Protein AF-A0A965GEB5-F1 (afdb_monomer_lite)

Radius of gyration: 14.33 Å; chains: 1; bounding box: 32×36×36 Å

Organism: NCBI:txid2576439

Sequence (127 aa):
PLAEGGELLGTAHGPHVRDLSGNFRKVPGRVEADGYLAKKNLRWNDAKVAPWGDLFLGSMTYDFETNAGALYQLQKGGAHIRRLFGDVTISNGIDWTVDCTAMFYVDTPLRRVDTFDVRSINYYERS

pLDDT: mean 89.65, std 10.95, range [36.03, 98.25]

Secondary structure (DSSP, 8-state):
--TTSSEEEEETTEEEEE-TT--EEE---HHHHHSS--SS-EEEEEEEE-TTSPEEEEEEETT--TT-EEEEEE-TTSS-EEEEEEEESSEEEEEE-TTSSEEEEEEGGG-S-EEEEHHHHHHTT--

Foldseek 3Di:
DAPVAFDFDFDFVATWTQHPVRDTDGFDDDCQAVVHDDPAAKTWDDWDQAPVGKIKIKMAGPVQDFFSIFIKIQDRVRHDIYTQDTRARHWDDWDADPVRQKIWTDRDVVVDIDIDGNVVSVVVVPD

InterPro domains:
  IPR005511 Senescence marker protein-30 (SMP-30) [PR01790] (35-56)
  IPR005511 Senescence marker protein-30 (SMP-30) [PR01790] (77-99)
  IPR005511 Senescence marker protein-30 (SMP-30) [PR01790] (100-120)
  IPR011042 Six-bladed beta-propeller, TolB-like [G3DSA:2.120.10.30] (1-123)
  IPR013658 SMP-30/Gluconolactonase/LRE-like region [PF08450] (37-119)

Structure (mmCIF, N/CA/C/O backbone):
data_AF-A0A965GEB5-F1
#
_entry.id   AF-A0A965GEB5-F1
#
loop_
_atom_site.group_PDB
_atom_site.id
_atom_site.type_symbol
_atom_site.label_atom_id
_atom_site.label_alt_id
_atom_site.label_comp_id
_atom_site.label_asym_id
_atom_site.label_entity_id
_atom_site.label_seq_id
_atom_site.pdbx_PDB_ins_code
_atom_site.Cartn_x
_atom_site.Cartn_y
_atom_site.Cartn_z
_atom_site.occupancy
_atom_site.B_iso_or_equiv
_atom_site.auth_seq_id
_atom_site.auth_comp_id
_atom_site.auth_asym_id
_atom_site.auth_atom_id
_atom_site.pdbx_PDB_model_num
ATOM 1 N N . PRO A 1 1 ? -13.930 6.493 3.931 1.00 68.81 1 PRO A N 1
ATOM 2 C CA . PRO A 1 1 ? -14.592 7.733 4.408 1.00 68.81 1 PRO A CA 1
ATOM 3 C C . PRO A 1 1 ? -13.804 8.294 5.591 1.00 68.81 1 PRO A C 1
ATOM 5 O O . PRO A 1 1 ? -13.280 7.510 6.380 1.00 68.81 1 PRO A O 1
ATOM 8 N N . LEU A 1 2 ? -13.670 9.614 5.678 1.00 76.88 2 LEU A N 1
ATOM 9 C CA . LEU A 1 2 ? -12.982 10.289 6.781 1.00 76.88 2 LEU A CA 1
ATOM 10 C C . LEU A 1 2 ? -13.957 10.581 7.929 1.00 76.88 2 LEU A C 1
ATOM 12 O O . LEU A 1 2 ? -15.149 10.773 7.695 1.00 76.88 2 LEU A O 1
ATOM 16 N N . ALA A 1 3 ? -13.447 10.633 9.165 1.00 75.44 3 ALA A N 1
ATOM 17 C CA . ALA A 1 3 ? -14.261 10.848 10.368 1.00 75.44 3 ALA A CA 1
ATOM 18 C C . ALA A 1 3 ? -15.009 12.197 10.370 1.00 75.44 3 ALA A C 1
ATOM 20 O O . ALA A 1 3 ? -16.101 12.290 10.916 1.00 75.44 3 ALA A O 1
ATOM 21 N N . GLU A 1 4 ? -14.442 13.218 9.725 1.00 78.44 4 GLU A N 1
ATOM 22 C CA . GLU A 1 4 ? -15.024 14.564 9.600 1.00 78.44 4 GLU A CA 1
ATOM 23 C C . GLU A 1 4 ? -15.842 14.743 8.305 1.00 78.44 4 GLU A C 1
ATOM 25 O O . GLU A 1 4 ? -16.255 15.849 7.964 1.00 78.44 4 GLU A O 1
ATOM 30 N N . GLY A 1 5 ? -16.086 13.653 7.570 1.00 77.50 5 GLY A N 1
ATOM 31 C CA . GLY A 1 5 ? -16.694 13.676 6.242 1.00 77.50 5 GLY A CA 1
ATOM 32 C C . GLY A 1 5 ? -15.664 13.728 5.109 1.00 77.50 5 GLY A C 1
ATOM 33 O O . GLY A 1 5 ? -14.513 14.120 5.290 1.00 77.50 5 GLY A O 1
ATOM 34 N N . GLY A 1 6 ? -16.077 13.282 3.920 1.00 83.19 6 GLY A N 1
ATOM 35 C CA . GLY A 1 6 ? -15.205 13.132 2.752 1.00 83.19 6 GLY A CA 1
ATOM 36 C C . GLY A 1 6 ? -14.548 11.750 2.637 1.00 83.19 6 GLY A C 1
ATOM 37 O O . GLY A 1 6 ? -14.886 10.794 3.345 1.00 83.19 6 GLY A O 1
ATOM 38 N N . GLU A 1 7 ? -13.604 11.627 1.709 1.00 83.69 7 GLU A N 1
ATOM 39 C CA . GLU A 1 7 ? -12.995 10.369 1.278 1.00 83.69 7 GLU A CA 1
ATOM 40 C C . GLU A 1 7 ? -11.470 10.494 1.226 1.00 83.69 7 GLU A C 1
ATOM 42 O O . GLU A 1 7 ? -10.931 11.529 0.846 1.00 83.69 7 GLU A O 1
ATOM 47 N N . LEU A 1 8 ? -10.764 9.421 1.576 1.00 80.12 8 LEU A N 1
ATOM 48 C CA . LEU A 1 8 ? -9.341 9.278 1.298 1.00 80.12 8 LEU A CA 1
ATOM 49 C C . LEU A 1 8 ? -9.208 8.291 0.139 1.00 80.12 8 LEU A C 1
ATOM 51 O O . LEU A 1 8 ? -9.687 7.162 0.229 1.00 80.12 8 LEU A O 1
ATOM 55 N N . LEU A 1 9 ? -8.618 8.745 -0.958 1.00 76.25 9 LEU A N 1
ATOM 56 C CA . LEU A 1 9 ? -8.606 8.063 -2.245 1.00 76.25 9 LEU A CA 1
ATOM 57 C C . LEU A 1 9 ? -7.171 7.753 -2.654 1.00 76.25 9 LEU A C 1
ATOM 59 O O . LEU A 1 9 ? -6.342 8.658 -2.735 1.00 76.25 9 LEU A O 1
ATOM 63 N N . GLY A 1 10 ? -6.886 6.491 -2.971 1.00 73.56 10 GLY A N 1
ATOM 64 C CA . GLY A 1 10 ? -5.686 6.118 -3.713 1.00 73.56 10 GLY A CA 1
ATOM 65 C C . GLY A 1 10 ? -5.932 6.292 -5.211 1.00 73.56 10 GLY A C 1
ATOM 66 O O . GLY A 1 10 ? -6.827 5.670 -5.770 1.00 73.56 10 GLY A O 1
ATOM 67 N N . THR A 1 11 ? -5.149 7.139 -5.875 1.00 81.44 11 THR A N 1
ATOM 68 C CA . THR A 1 11 ? -5.111 7.237 -7.347 1.00 81.44 11 THR A CA 1
ATOM 69 C C . THR A 1 11 ? -3.743 6.792 -7.840 1.00 81.44 11 THR A C 1
ATOM 71 O O . THR A 1 11 ? -2.798 6.810 -7.058 1.00 81.44 11 THR A O 1
ATOM 74 N N . ALA A 1 12 ? -3.569 6.514 -9.136 1.00 82.38 12 ALA A N 1
ATOM 75 C CA . ALA A 1 12 ? -2.250 6.188 -9.694 1.00 82.38 12 ALA A CA 1
ATOM 76 C C . ALA A 1 12 ? -1.159 7.236 -9.360 1.00 82.38 12 ALA A C 1
ATOM 78 O O . ALA A 1 12 ? 0.013 6.879 -9.215 1.00 82.38 12 ALA A O 1
ATOM 79 N N . HIS A 1 13 ? -1.542 8.504 -9.158 1.00 83.69 13 HIS A N 1
ATOM 80 C CA . HIS A 1 13 ? -0.631 9.635 -8.942 1.00 83.69 13 HIS A CA 1
ATOM 81 C C . HIS A 1 13 ? -0.504 10.098 -7.488 1.00 83.69 13 HIS A C 1
ATOM 83 O O . HIS A 1 13 ? 0.370 10.905 -7.176 1.00 83.69 13 HIS A O 1
ATOM 89 N N . GLY A 1 14 ? -1.337 9.607 -6.576 1.00 81.81 14 GLY A N 1
ATOM 90 C CA . GLY A 1 14 ? -1.271 10.055 -5.191 1.00 81.81 14 GLY A CA 1
ATOM 91 C C . GLY A 1 14 ? -2.424 9.565 -4.335 1.00 81.81 14 GLY A C 1
ATOM 92 O O . GLY A 1 14 ? -3.540 9.434 -4.856 1.00 81.81 14 GLY A O 1
ATOM 93 N N . PRO A 1 15 ? -2.196 9.386 -3.025 1.00 88.06 15 PRO A N 1
ATOM 94 C CA . PRO A 1 15 ? -3.270 9.528 -2.065 1.00 88.06 15 PRO A CA 1
ATOM 95 C C . PRO A 1 15 ? -3.794 10.975 -2.094 1.00 88.06 15 PRO A C 1
ATOM 97 O O . PRO A 1 15 ? -3.025 11.938 -2.161 1.00 88.06 15 PRO A O 1
ATOM 100 N N . HIS A 1 16 ? -5.112 11.128 -2.066 1.00 87.56 16 HIS A N 1
ATOM 101 C CA . HIS A 1 16 ? -5.797 12.416 -2.011 1.00 87.56 16 HIS A CA 1
ATOM 102 C C . HIS A 1 16 ? -6.923 12.359 -0.991 1.00 87.56 16 HIS A C 1
ATOM 104 O O . HIS A 1 16 ? -7.593 11.339 -0.856 1.00 87.56 16 HIS A O 1
ATOM 110 N N . VAL A 1 17 ? -7.170 13.476 -0.320 1.00 87.38 17 VAL A N 1
ATOM 111 C CA . VAL A 1 17 ? -8.415 13.704 0.409 1.00 87.38 17 VAL A CA 1
ATOM 112 C C . VAL A 1 17 ? -9.388 14.402 -0.528 1.00 87.38 17 VAL A C 1
ATOM 114 O O . VAL A 1 17 ? -9.040 15.421 -1.119 1.00 87.38 17 VAL A O 1
ATOM 117 N N . ARG A 1 18 ? -10.597 13.866 -0.653 1.00 87.62 18 ARG A N 1
ATOM 118 C CA . ARG A 1 18 ? -11.725 14.515 -1.313 1.00 87.62 18 ARG A CA 1
ATOM 119 C C . ARG A 1 18 ? -12.714 14.966 -0.246 1.00 87.62 18 ARG A C 1
ATOM 121 O O . ARG A 1 18 ? -13.217 14.132 0.503 1.00 87.62 18 ARG A O 1
ATOM 128 N N . ASP A 1 19 ? -12.953 16.266 -0.139 1.00 88.44 19 ASP A N 1
ATOM 129 C CA . ASP A 1 19 ? -13.905 16.807 0.837 1.00 88.44 19 ASP A CA 1
ATOM 130 C C . ASP A 1 19 ? -15.371 16.562 0.418 1.00 88.44 19 ASP A C 1
ATOM 132 O O . ASP A 1 19 ? -15.653 16.056 -0.671 1.00 88.44 19 ASP A O 1
ATOM 136 N N . LEU A 1 20 ? -16.323 16.910 1.292 1.00 88.62 20 LEU A N 1
ATOM 137 C CA . LEU A 1 20 ? -17.763 16.752 1.031 1.00 88.62 20 LEU A CA 1
ATOM 138 C C . LEU A 1 20 ? -18.270 17.592 -0.152 1.00 88.62 20 LEU A C 1
ATOM 140 O O . LEU A 1 20 ? -19.281 17.248 -0.760 1.00 88.62 20 LEU A O 1
ATOM 144 N N . SER A 1 21 ? -17.564 18.669 -0.489 1.00 92.12 21 SER A N 1
ATOM 145 C CA . SER A 1 21 ? -17.847 19.523 -1.646 1.00 92.12 21 SER A CA 1
ATOM 146 C C . SER A 1 21 ? -17.233 18.968 -2.938 1.00 92.12 21 SER A C 1
ATOM 148 O O . SER A 1 21 ? -17.464 19.507 -4.018 1.00 92.12 21 SER A O 1
ATOM 150 N N . GLY A 1 22 ? -16.462 17.880 -2.845 1.00 88.50 22 GLY A N 1
ATOM 151 C CA . GLY A 1 22 ? -15.794 17.222 -3.957 1.00 88.50 22 GLY A CA 1
ATOM 152 C C . GLY A 1 22 ? -14.418 17.791 -4.303 1.00 88.50 22 GLY A C 1
ATOM 153 O O . GLY A 1 22 ? -13.834 17.336 -5.288 1.00 88.50 22 GLY A O 1
ATOM 154 N N . ASN A 1 23 ? -13.877 18.735 -3.527 1.00 90.75 23 ASN A N 1
ATOM 155 C CA . ASN A 1 23 ? -12.548 19.286 -3.777 1.00 90.75 23 ASN A CA 1
ATOM 156 C C . ASN A 1 23 ? -11.466 18.292 -3.371 1.00 90.75 23 ASN A C 1
ATOM 158 O O . ASN A 1 23 ? -11.558 17.634 -2.334 1.00 90.75 23 ASN A O 1
ATOM 162 N N . PHE A 1 24 ? -10.400 18.240 -4.165 1.00 88.19 24 PHE A N 1
ATOM 163 C CA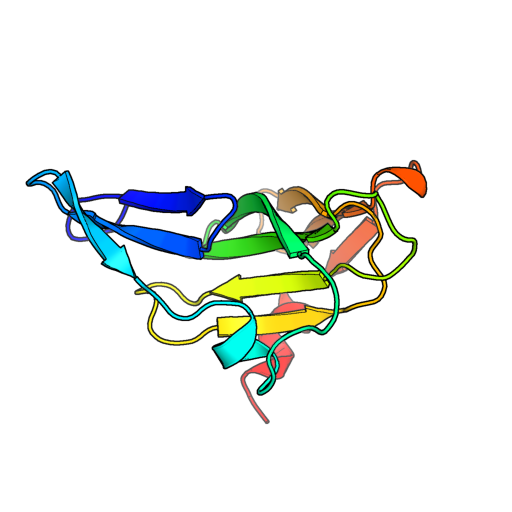 . PHE A 1 24 ? -9.255 17.382 -3.905 1.00 88.19 24 PHE A CA 1
ATOM 164 C C . PHE A 1 24 ? -8.137 18.156 -3.213 1.00 88.19 24 PHE A C 1
ATOM 166 O O . PHE A 1 24 ? -7.696 19.205 -3.679 1.00 88.19 24 PHE A O 1
ATOM 173 N N . ARG A 1 25 ? -7.613 17.574 -2.139 1.00 88.31 25 ARG A N 1
ATOM 174 C CA . ARG A 1 25 ? -6.393 17.996 -1.462 1.00 88.31 25 ARG A CA 1
ATOM 175 C C . ARG A 1 25 ? -5.381 16.863 -1.515 1.00 88.31 25 ARG A C 1
ATOM 177 O O . ARG A 1 25 ? -5.668 15.735 -1.116 1.00 88.31 25 ARG A O 1
ATOM 184 N N . LYS A 1 26 ? -4.172 17.171 -1.975 1.00 88.94 26 LYS A N 1
ATOM 185 C CA . LYS A 1 26 ? -3.058 16.223 -1.936 1.00 88.94 26 LYS A CA 1
ATOM 186 C C . LYS A 1 26 ? -2.627 15.984 -0.485 1.00 88.94 26 LYS A C 1
ATOM 188 O O . LYS A 1 26 ? -2.593 16.917 0.319 1.00 88.94 26 LYS A O 1
ATOM 193 N N . VAL A 1 27 ? -2.304 14.740 -0.161 1.00 91.81 27 VAL A N 1
ATOM 194 C CA . VAL A 1 27 ? -1.642 14.356 1.095 1.00 91.81 27 VAL A CA 1
ATOM 195 C C . VAL A 1 27 ? -0.245 13.809 0.777 1.00 91.81 27 VAL A C 1
ATOM 197 O O . VAL A 1 27 ? 0.031 13.529 -0.396 1.00 91.81 27 VAL A O 1
ATOM 200 N N . PRO A 1 28 ? 0.653 13.691 1.772 1.00 94.69 28 PRO A N 1
ATOM 201 C CA . PRO A 1 28 ? 1.976 13.110 1.575 1.00 94.69 28 PRO A CA 1
ATOM 202 C C . PRO A 1 28 ? 1.910 11.754 0.859 1.00 94.69 28 PRO A C 1
ATOM 204 O O . PRO A 1 28 ? 1.029 10.934 1.126 1.00 94.69 28 PRO A O 1
ATOM 207 N N . GLY A 1 29 ? 2.833 11.530 -0.071 1.00 94.00 29 GLY A N 1
ATOM 208 C CA . GLY A 1 29 ? 2.963 10.316 -0.867 1.00 94.00 29 GLY A CA 1
ATOM 209 C C . GLY A 1 29 ? 4.372 9.724 -0.786 1.00 94.00 29 GLY A C 1
ATOM 210 O O . GLY A 1 29 ? 5.080 9.884 0.204 1.00 94.00 29 GLY A O 1
ATOM 211 N N . ARG A 1 30 ? 4.788 9.006 -1.840 1.00 93.94 30 ARG A N 1
ATOM 212 C CA . ARG A 1 30 ? 6.080 8.294 -1.858 1.00 93.94 30 ARG A CA 1
ATOM 213 C C . ARG A 1 30 ? 7.271 9.221 -1.669 1.00 93.94 30 ARG A C 1
ATOM 215 O O . ARG A 1 30 ? 8.194 8.852 -0.971 1.00 93.94 30 ARG A O 1
ATOM 222 N N . VAL A 1 31 ? 7.248 10.415 -2.262 1.00 94.50 31 VAL A N 1
ATOM 223 C CA . VAL A 1 31 ? 8.379 11.353 -2.164 1.00 94.50 31 VAL A CA 1
ATOM 224 C C . VAL A 1 31 ? 8.594 11.782 -0.717 1.00 94.50 31 VAL A C 1
ATOM 226 O O . VAL A 1 31 ? 9.725 11.813 -0.249 1.00 94.50 31 VAL A O 1
ATOM 229 N N . GLU A 1 32 ? 7.510 12.060 0.001 1.00 95.75 32 GLU A N 1
ATOM 230 C CA . GLU A 1 32 ? 7.545 12.415 1.414 1.00 95.75 32 GLU A CA 1
ATOM 231 C C . GLU A 1 32 ? 7.944 11.222 2.300 1.00 95.75 32 GLU A C 1
ATOM 233 O O . GLU A 1 32 ? 8.646 11.420 3.285 1.00 95.75 32 GLU A O 1
ATOM 238 N N . ALA A 1 33 ? 7.549 9.995 1.939 1.00 95.50 33 ALA A N 1
ATOM 239 C CA . ALA A 1 33 ? 7.927 8.777 2.662 1.00 95.50 33 ALA A CA 1
ATOM 240 C C . ALA A 1 33 ? 9.391 8.353 2.433 1.00 95.50 33 ALA A C 1
ATOM 242 O O . ALA A 1 33 ? 10.062 7.915 3.362 1.00 95.50 33 ALA A O 1
ATOM 243 N N . ASP A 1 34 ? 9.860 8.423 1.186 1.00 94.94 34 ASP A N 1
ATOM 244 C CA . ASP A 1 34 ? 11.169 7.931 0.751 1.00 94.94 34 ASP A CA 1
ATOM 245 C C . ASP A 1 34 ? 12.262 9.008 0.867 1.00 94.94 34 ASP A C 1
ATOM 247 O O . ASP A 1 34 ? 13.446 8.687 0.933 1.00 94.94 34 ASP A O 1
ATOM 251 N N . GLY A 1 35 ? 11.885 10.291 0.866 1.00 95.94 35 GLY A N 1
ATOM 252 C CA . GLY A 1 35 ? 12.811 11.427 0.858 1.00 95.94 35 GLY A CA 1
ATOM 253 C C . GLY A 1 35 ? 13.435 11.721 -0.512 1.00 95.94 35 GLY A C 1
ATOM 254 O O . GLY A 1 35 ? 14.299 12.590 -0.622 1.00 95.94 35 GLY A O 1
ATOM 255 N N . TYR A 1 36 ? 13.019 11.019 -1.569 1.00 92.94 36 TYR A N 1
ATOM 256 C CA . TYR A 1 36 ? 13.512 11.221 -2.930 1.00 92.94 36 TYR A CA 1
ATOM 257 C C . TYR A 1 36 ? 12.435 10.945 -3.982 1.00 92.94 36 TYR A C 1
ATOM 259 O O . TYR A 1 36 ? 11.475 10.206 -3.767 1.00 92.94 36 TYR A O 1
ATOM 267 N N . LEU A 1 37 ? 12.620 11.527 -5.168 1.00 91.38 37 LEU A N 1
ATOM 268 C CA . LEU A 1 37 ? 11.829 11.171 -6.339 1.00 91.38 37 LEU A CA 1
ATOM 269 C C . LEU A 1 37 ? 12.367 9.869 -6.937 1.00 91.38 37 LEU A C 1
ATOM 271 O O . LEU A 1 37 ? 13.541 9.782 -7.303 1.00 91.38 37 LEU A O 1
ATOM 275 N N . ALA A 1 38 ? 11.510 8.855 -7.049 1.00 87.00 38 ALA A N 1
ATOM 276 C CA . ALA A 1 38 ? 11.884 7.598 -7.680 1.00 87.00 38 ALA A CA 1
ATOM 277 C C . ALA A 1 38 ? 12.331 7.825 -9.133 1.00 87.00 38 ALA A C 1
ATOM 279 O O . ALA A 1 38 ? 11.693 8.550 -9.893 1.00 87.00 38 ALA A O 1
ATOM 280 N N . LYS A 1 39 ? 13.416 7.155 -9.535 1.00 84.88 39 LYS A N 1
ATOM 281 C CA . LYS A 1 39 ? 13.908 7.186 -10.925 1.00 84.88 39 LYS A CA 1
ATOM 282 C C . LYS A 1 39 ? 13.004 6.410 -11.888 1.00 84.88 39 LYS A C 1
ATOM 284 O O . LYS A 1 39 ? 13.097 6.587 -13.098 1.00 84.88 39 LYS A O 1
ATOM 289 N N . LYS A 1 40 ? 12.174 5.517 -11.348 1.00 88.88 40 LYS A N 1
ATOM 290 C CA . LYS A 1 40 ? 11.251 4.656 -12.089 1.00 88.88 40 LYS A CA 1
ATOM 291 C C . LYS A 1 40 ? 9.858 5.268 -12.115 1.00 88.88 40 LYS A C 1
ATOM 293 O O . LYS A 1 40 ? 9.453 5.957 -11.179 1.00 88.88 40 LYS A O 1
ATOM 298 N N . ASN A 1 41 ? 9.107 4.972 -13.172 1.00 92.50 41 ASN A N 1
ATOM 299 C CA . ASN A 1 41 ? 7.731 5.432 -13.305 1.00 92.50 41 ASN A CA 1
ATOM 300 C C . ASN A 1 41 ? 6.795 4.573 -12.439 1.00 92.50 41 ASN A C 1
ATOM 302 O O . ASN A 1 41 ? 6.233 3.575 -12.895 1.00 92.50 41 ASN A O 1
ATOM 306 N N . LEU A 1 42 ? 6.683 4.950 -11.165 1.00 93.94 42 LEU A N 1
ATOM 307 C CA . LEU A 1 42 ? 5.831 4.288 -10.183 1.00 93.94 42 LEU A CA 1
ATOM 308 C C . LEU A 1 42 ? 4.401 4.827 -10.217 1.00 93.94 42 LEU A C 1
ATOM 310 O O . LEU A 1 42 ? 4.173 6.038 -10.265 1.00 93.94 42 LEU A O 1
ATOM 314 N N . ARG A 1 43 ? 3.443 3.924 -10.027 1.00 95.19 43 ARG A N 1
ATOM 315 C CA . ARG A 1 43 ? 2.053 4.226 -9.685 1.00 95.19 43 ARG A CA 1
ATOM 316 C C . ARG A 1 43 ? 1.678 3.604 -8.350 1.00 95.19 43 ARG A C 1
ATOM 318 O O . ARG A 1 43 ? 2.288 2.637 -7.898 1.00 95.19 43 ARG A O 1
ATOM 325 N N . TRP A 1 44 ? 0.647 4.157 -7.727 1.00 94.88 44 TRP A N 1
ATOM 326 C CA . TRP A 1 44 ? -0.070 3.419 -6.688 1.00 94.88 44 TRP A CA 1
ATOM 327 C C . TRP A 1 44 ? -0.883 2.283 -7.321 1.00 94.88 44 TRP A C 1
ATOM 329 O O . TRP A 1 44 ? -1.251 2.361 -8.501 1.00 94.88 44 TRP A O 1
ATOM 339 N N . ASN A 1 45 ? -1.119 1.222 -6.555 1.00 94.81 45 ASN A N 1
ATOM 340 C CA . ASN A 1 45 ? -1.846 0.04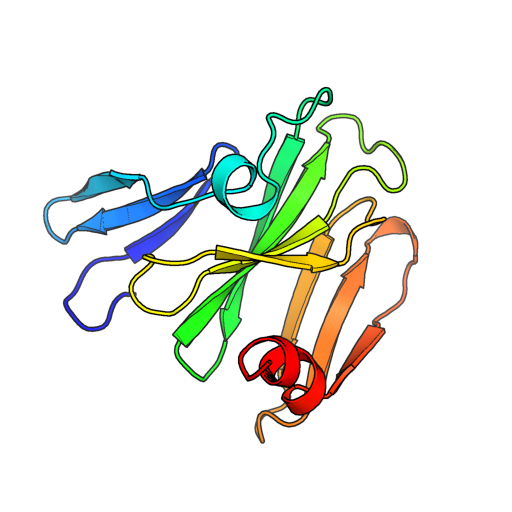3 -7.005 1.00 94.81 45 ASN A CA 1
ATOM 341 C C . ASN A 1 45 ? -3.023 -0.276 -6.084 1.00 94.81 45 ASN A C 1
ATOM 343 O O . ASN A 1 45 ? -4.094 0.283 -6.299 1.00 94.81 45 ASN A O 1
ATOM 347 N N . ASP A 1 46 ? -2.833 -1.126 -5.078 1.00 93.62 46 ASP A N 1
ATOM 348 C CA . ASP A 1 46 ? -3.885 -1.454 -4.120 1.00 93.62 46 ASP A CA 1
ATOM 349 C C . ASP A 1 46 ? -3.801 -0.576 -2.873 1.00 93.62 46 ASP A C 1
ATOM 351 O O . ASP A 1 46 ? -2.730 -0.073 -2.518 1.00 93.62 46 ASP A O 1
ATOM 355 N N . ALA A 1 47 ? -4.931 -0.380 -2.205 1.00 92.31 47 ALA A N 1
ATOM 356 C CA . ALA A 1 47 ? -4.976 0.365 -0.961 1.00 92.31 47 ALA A CA 1
ATOM 357 C C . ALA A 1 47 ? -6.121 -0.102 -0.068 1.00 92.31 47 ALA A C 1
ATOM 359 O O . ALA A 1 47 ? -7.229 -0.361 -0.540 1.00 92.31 47 ALA A O 1
ATOM 360 N N . LYS A 1 48 ? -5.883 -0.136 1.245 1.00 92.31 48 LYS A N 1
ATOM 361 C CA . LYS A 1 48 ? -6.921 -0.471 2.221 1.00 92.31 48 LYS A CA 1
ATOM 362 C C . LYS A 1 48 ? -6.750 0.302 3.516 1.00 92.31 48 LYS A C 1
ATOM 364 O O . LYS A 1 48 ? -5.637 0.514 3.988 1.00 92.31 48 LYS A O 1
ATOM 369 N N . VAL A 1 49 ? -7.874 0.728 4.082 1.00 90.81 49 VAL A N 1
ATOM 370 C CA . VAL A 1 49 ? -7.906 1.351 5.405 1.00 90.81 49 VAL A CA 1
ATOM 371 C C . VAL A 1 49 ? -7.907 0.245 6.457 1.00 90.81 49 VAL A C 1
ATOM 373 O O . VAL A 1 49 ? -8.771 -0.632 6.425 1.00 90.81 49 VAL A O 1
ATOM 376 N N . ALA A 1 50 ? -6.940 0.286 7.369 1.00 92.00 50 ALA A N 1
ATOM 377 C CA . ALA A 1 50 ? -6.854 -0.614 8.508 1.00 92.00 50 ALA A CA 1
ATOM 378 C C . ALA A 1 50 ? -8.022 -0.381 9.484 1.00 92.00 50 ALA A C 1
ATOM 380 O O . ALA A 1 50 ? -8.553 0.732 9.542 1.00 92.00 50 ALA A O 1
ATOM 381 N N . PRO A 1 51 ? -8.393 -1.367 10.322 1.00 92.38 51 PRO A N 1
ATOM 382 C CA . PRO A 1 51 ? -9.475 -1.210 11.302 1.00 92.38 51 PRO A CA 1
ATOM 383 C C . PRO A 1 51 ? -9.308 -0.025 12.272 1.00 92.38 51 PRO A C 1
ATOM 385 O O . PRO A 1 51 ? -10.295 0.500 12.779 1.00 92.38 51 PRO A O 1
ATOM 388 N N . TRP A 1 52 ? -8.074 0.433 12.507 1.00 89.44 52 TRP A N 1
ATOM 389 C CA . TRP A 1 52 ? -7.762 1.605 13.338 1.00 89.44 52 TRP A CA 1
ATOM 390 C C . TRP A 1 52 ? -7.658 2.934 12.561 1.00 89.44 52 TRP A C 1
ATOM 392 O O . TRP A 1 52 ? -7.441 3.984 13.167 1.00 89.44 52 TRP A O 1
ATOM 402 N N . GLY A 1 53 ? -7.865 2.920 11.241 1.00 87.81 53 GLY A N 1
ATOM 403 C CA . GLY A 1 53 ? -8.065 4.119 10.419 1.00 87.81 53 GLY A CA 1
ATOM 404 C C . GLY A 1 53 ? -6.866 4.598 9.598 1.00 87.81 53 GLY A C 1
ATOM 405 O O . GLY A 1 53 ? -7.015 5.562 8.846 1.00 87.81 53 GLY A O 1
ATOM 406 N N . ASP A 1 54 ? -5.709 3.945 9.697 1.00 91.00 54 ASP A N 1
ATOM 407 C CA . ASP A 1 54 ? -4.575 4.228 8.810 1.00 91.00 54 ASP A CA 1
ATOM 408 C C . ASP A 1 54 ? -4.826 3.681 7.407 1.00 91.00 54 ASP A C 1
ATOM 410 O O . ASP A 1 54 ? -5.464 2.643 7.240 1.00 91.00 54 ASP A O 1
ATOM 414 N N . LEU A 1 55 ? -4.287 4.343 6.389 1.00 90.81 55 LEU A N 1
ATOM 415 C CA . LEU A 1 55 ? -4.374 3.889 5.007 1.00 90.81 55 LEU A CA 1
ATOM 416 C C . LEU A 1 55 ? -3.073 3.206 4.584 1.00 90.81 55 LEU A C 1
ATOM 418 O O . LEU A 1 55 ? -2.015 3.829 4.551 1.00 90.81 55 LEU A O 1
ATOM 422 N N . PHE A 1 56 ? -3.171 1.940 4.195 1.00 94.25 56 PHE A N 1
ATOM 423 C CA . PHE A 1 56 ? -2.077 1.177 3.607 1.00 94.25 56 PHE A CA 1
ATOM 424 C C . PHE A 1 56 ? -2.158 1.271 2.086 1.00 94.25 56 PHE A C 1
ATOM 426 O O . PHE A 1 56 ? -3.242 1.151 1.517 1.00 94.25 56 PHE A O 1
ATOM 433 N N . LEU A 1 57 ? -1.021 1.536 1.440 1.00 94.38 57 LEU A N 1
ATOM 434 C CA . LEU A 1 57 ? -0.927 1.910 0.026 1.00 94.38 57 LEU A CA 1
ATOM 435 C C . LEU A 1 57 ? 0.216 1.158 -0.641 1.00 94.38 57 LEU A C 1
ATOM 437 O O . LEU A 1 57 ? 1.388 1.391 -0.338 1.00 94.38 57 LEU A O 1
ATOM 441 N N . GLY A 1 58 ? -0.126 0.287 -1.576 1.00 96.31 58 GLY A N 1
ATOM 442 C CA . GLY A 1 58 ? 0.819 -0.430 -2.407 1.00 96.31 58 GLY A CA 1
ATOM 443 C C . GLY A 1 58 ? 1.250 0.377 -3.624 1.00 96.31 58 GLY A C 1
ATOM 444 O O . GLY A 1 58 ? 0.469 1.128 -4.214 1.00 96.31 58 GLY A O 1
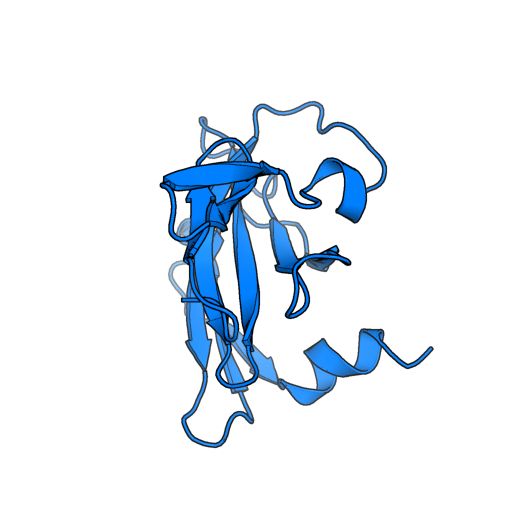ATOM 445 N N . SER A 1 59 ? 2.499 0.208 -4.039 1.00 96.50 59 SER A N 1
ATOM 446 C CA . SER A 1 59 ? 3.025 0.770 -5.283 1.00 96.50 59 SER A CA 1
ATOM 447 C C . SER A 1 59 ? 3.654 -0.292 -6.174 1.00 96.50 59 SER A C 1
ATOM 449 O O . SER A 1 59 ? 3.982 -1.393 -5.731 1.00 96.50 59 SER A O 1
ATOM 451 N N . MET A 1 60 ? 3.806 0.061 -7.444 1.00 97.12 60 MET A N 1
ATOM 452 C CA . MET A 1 60 ? 4.464 -0.740 -8.470 1.00 97.12 60 MET A CA 1
ATOM 453 C C . MET A 1 60 ? 4.866 0.152 -9.641 1.00 97.12 60 MET A C 1
ATOM 455 O O . MET A 1 60 ? 4.344 1.263 -9.782 1.00 97.12 60 MET A O 1
ATOM 459 N N . THR A 1 61 ? 5.741 -0.323 -10.518 1.00 96.69 61 THR A N 1
ATOM 460 C CA . THR A 1 61 ? 5.987 0.361 -11.791 1.00 96.69 61 THR A CA 1
ATOM 461 C C . THR A 1 61 ? 4.920 -0.005 -12.826 1.00 96.69 61 THR A C 1
ATOM 463 O O . THR A 1 61 ? 4.222 -1.014 -12.704 1.00 96.69 61 THR A O 1
ATOM 466 N N . TYR A 1 62 ? 4.762 0.828 -13.857 1.00 94.81 62 TYR A N 1
ATOM 467 C CA . TYR A 1 62 ? 3.855 0.528 -14.977 1.00 94.81 62 TYR A CA 1
ATOM 468 C C . TYR A 1 62 ? 4.306 -0.670 -15.825 1.00 94.81 62 TYR A C 1
ATOM 470 O O . TYR A 1 62 ? 3.468 -1.318 -16.443 1.00 94.81 62 TYR A O 1
ATOM 478 N N . ASP A 1 63 ? 5.605 -0.952 -15.853 1.00 95.69 63 ASP A N 1
ATOM 479 C CA . ASP A 1 63 ? 6.239 -2.036 -16.608 1.00 95.69 63 ASP A CA 1
ATOM 480 C C . ASP A 1 63 ? 6.464 -3.314 -15.781 1.00 95.69 63 ASP A C 1
ATOM 482 O O . ASP A 1 63 ? 7.082 -4.252 -16.277 1.00 95.69 63 ASP A O 1
ATOM 486 N N . PHE A 1 64 ? 5.926 -3.382 -14.556 1.00 95.81 64 PHE A N 1
ATOM 487 C CA . PHE A 1 64 ? 6.025 -4.547 -13.663 1.00 95.81 64 PHE A CA 1
ATOM 488 C C . PHE A 1 64 ? 7.472 -4.951 -13.326 1.00 95.81 64 PHE A C 1
ATOM 490 O O . PHE A 1 64 ? 7.781 -6.135 -13.195 1.00 95.81 64 PHE A O 1
ATOM 497 N N . GLU A 1 65 ? 8.362 -3.969 -13.189 1.00 97.19 65 GLU A N 1
ATOM 498 C CA . GLU A 1 65 ? 9.761 -4.190 -12.841 1.00 97.19 65 GLU A CA 1
ATOM 499 C C . GLU A 1 65 ? 9.874 -4.875 -11.476 1.00 97.19 65 GLU A C 1
ATOM 501 O O . GLU A 1 65 ? 9.340 -4.408 -10.463 1.00 97.19 65 GLU A O 1
ATOM 506 N N . THR A 1 66 ? 10.592 -5.996 -11.465 1.00 97.25 66 THR A N 1
ATOM 507 C CA . THR A 1 66 ? 10.829 -6.800 -10.269 1.00 97.25 66 THR A CA 1
ATOM 508 C C . THR A 1 66 ? 11.422 -5.948 -9.153 1.00 97.25 66 THR A C 1
ATOM 510 O O . THR A 1 66 ? 12.417 -5.253 -9.356 1.00 97.25 66 THR A O 1
ATOM 513 N N . ASN A 1 67 ? 10.829 -6.04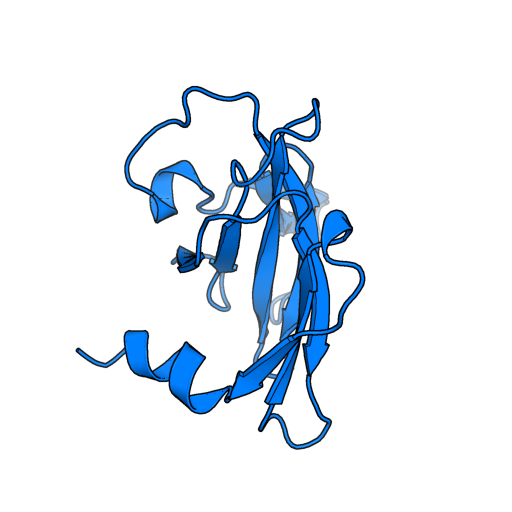1 -7.962 1.00 96.62 67 ASN A N 1
ATOM 514 C CA . ASN A 1 67 ? 11.300 -5.403 -6.727 1.00 96.62 67 ASN A CA 1
ATOM 515 C C . ASN A 1 67 ? 11.360 -3.860 -6.755 1.00 96.62 67 ASN A C 1
ATOM 517 O O . ASN A 1 67 ? 12.001 -3.251 -5.902 1.00 96.62 67 ASN A O 1
ATOM 521 N N . ALA A 1 68 ? 10.699 -3.199 -7.707 1.00 96.88 68 ALA A N 1
ATOM 522 C CA . ALA A 1 68 ? 10.736 -1.739 -7.820 1.00 96.88 68 ALA A CA 1
ATOM 523 C C . ALA A 1 68 ? 9.662 -1.014 -6.982 1.00 96.88 68 ALA A C 1
ATOM 525 O O . ALA A 1 68 ? 9.735 0.201 -6.789 1.00 96.88 68 ALA A O 1
ATOM 526 N N . GLY A 1 69 ? 8.651 -1.738 -6.510 1.00 96.88 69 GLY A N 1
ATOM 527 C CA . GLY A 1 69 ? 7.563 -1.252 -5.672 1.00 96.88 69 GLY A CA 1
ATOM 528 C C . GLY A 1 69 ? 7.831 -1.370 -4.170 1.00 96.88 69 GLY A C 1
ATOM 529 O O . GLY A 1 69 ? 8.866 -1.849 -3.699 1.00 96.88 69 GLY A O 1
ATOM 530 N N . ALA A 1 70 ? 6.849 -0.910 -3.404 1.00 97.12 70 ALA A N 1
ATOM 531 C CA . ALA A 1 70 ? 6.878 -0.854 -1.947 1.00 97.12 70 ALA A CA 1
ATOM 532 C C . ALA A 1 70 ? 5.461 -0.751 -1.365 1.00 97.12 70 ALA A C 1
ATOM 534 O O . ALA A 1 70 ? 4.533 -0.319 -2.064 1.00 97.12 70 ALA A O 1
ATOM 535 N N . LEU A 1 71 ? 5.329 -1.088 -0.079 1.00 97.06 71 LEU A N 1
ATOM 536 C CA . LEU A 1 71 ? 4.130 -0.856 0.728 1.00 97.06 71 LEU A CA 1
ATOM 537 C C . LEU A 1 71 ? 4.362 0.317 1.691 1.00 97.06 71 LEU A C 1
ATOM 539 O O . LEU A 1 71 ? 5.399 0.405 2.354 1.00 97.06 71 LEU A O 1
ATOM 543 N N . TYR A 1 72 ? 3.372 1.199 1.785 1.00 95.81 72 TYR A N 1
ATOM 544 C CA . TYR A 1 72 ? 3.402 2.402 2.613 1.00 95.81 72 TYR A CA 1
ATOM 545 C C . TYR A 1 72 ? 2.211 2.438 3.573 1.00 95.81 72 TYR A C 1
ATOM 547 O O . TYR A 1 72 ? 1.171 1.839 3.302 1.00 95.81 72 TYR A O 1
ATOM 555 N N . GLN A 1 73 ? 2.355 3.195 4.659 1.00 94.50 73 GLN A N 1
ATOM 556 C CA . GLN A 1 73 ? 1.298 3.497 5.623 1.00 94.50 73 GLN A CA 1
ATOM 557 C C . GLN A 1 73 ? 1.179 5.011 5.776 1.00 94.50 73 GLN A C 1
ATOM 559 O O . GLN A 1 73 ? 2.133 5.676 6.177 1.00 94.50 73 GLN A O 1
ATOM 564 N N . LEU A 1 74 ? 0.003 5.543 5.461 1.00 92.56 74 LEU A N 1
ATOM 565 C CA . LEU A 1 74 ? -0.398 6.918 5.719 1.00 92.56 74 LEU A CA 1
ATOM 566 C C . LEU A 1 74 ? -1.250 6.928 6.991 1.00 92.56 74 LEU A C 1
ATOM 568 O O . LEU A 1 74 ? -2.320 6.316 7.027 1.00 92.56 74 LEU A O 1
ATOM 572 N N . GLN A 1 75 ? -0.780 7.625 8.023 1.00 90.69 75 GLN A N 1
ATOM 573 C CA . GLN A 1 75 ? -1.493 7.731 9.292 1.00 90.69 75 GLN A CA 1
ATOM 574 C C . GLN A 1 75 ? -2.873 8.361 9.096 1.00 90.69 75 GLN A C 1
ATOM 576 O O . GLN A 1 75 ? -3.059 9.259 8.262 1.00 90.69 75 GLN A O 1
ATOM 581 N N . LYS A 1 76 ? -3.836 7.927 9.911 1.00 84.50 76 LYS A N 1
ATOM 582 C CA . LYS A 1 76 ? -5.137 8.581 10.082 1.00 84.50 76 LYS A CA 1
ATOM 583 C C . LYS A 1 76 ? -4.972 10.110 10.127 1.00 84.50 76 LYS A C 1
ATOM 585 O O . LYS A 1 76 ? -4.153 10.646 10.865 1.00 84.50 76 LYS A O 1
ATOM 590 N N . GLY A 1 77 ? -5.775 10.821 9.335 1.00 79.69 77 GLY A N 1
ATOM 591 C CA . GLY A 1 77 ? -5.697 12.284 9.182 1.00 79.69 77 GLY A CA 1
ATOM 592 C C . GLY A 1 77 ? -4.770 12.753 8.051 1.00 79.69 77 GLY A C 1
ATOM 593 O O . GLY A 1 77 ? -4.902 13.878 7.571 1.00 79.69 77 GLY A O 1
ATOM 594 N N . GLY A 1 78 ? -3.896 11.878 7.547 1.00 85.62 78 GLY A N 1
ATOM 595 C CA . GLY A 1 78 ? -3.138 12.095 6.318 1.00 85.62 78 GLY A CA 1
ATOM 596 C C . GLY A 1 78 ? -1.974 13.077 6.444 1.00 85.62 78 GLY A C 1
ATOM 597 O O . GLY A 1 78 ? -1.587 13.666 5.440 1.00 85.62 78 GLY A O 1
ATOM 598 N N . ALA A 1 79 ? -1.446 13.294 7.652 1.00 87.38 79 ALA A N 1
ATOM 599 C CA . ALA A 1 79 ? -0.332 14.217 7.891 1.00 87.38 79 ALA A CA 1
ATOM 600 C C . ALA A 1 79 ? 1.049 13.553 7.761 1.00 87.38 79 ALA A C 1
ATOM 602 O O . ALA A 1 79 ? 2.018 14.225 7.417 1.00 87.38 79 ALA A O 1
ATOM 603 N N . HIS A 1 80 ? 1.142 12.248 8.021 1.00 91.69 80 HIS A N 1
ATOM 604 C CA . HIS A 1 80 ? 2.404 11.518 8.033 1.00 91.69 80 HIS A CA 1
ATOM 605 C C . HIS A 1 80 ? 2.285 10.208 7.260 1.00 91.69 8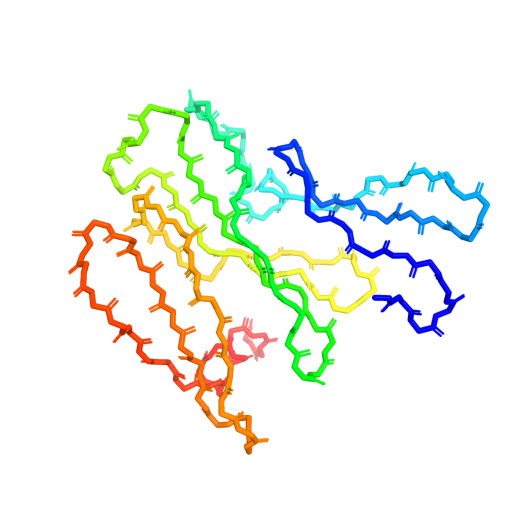0 HIS A C 1
ATOM 607 O O . HIS A 1 80 ? 1.325 9.459 7.442 1.00 91.69 80 HIS A O 1
ATOM 613 N N . ILE A 1 81 ? 3.266 9.941 6.401 1.00 94.50 81 ILE A N 1
ATOM 614 C CA . ILE A 1 81 ? 3.384 8.710 5.626 1.00 94.50 81 ILE A CA 1
ATOM 615 C C . ILE A 1 81 ? 4.772 8.121 5.837 1.00 94.50 81 ILE A C 1
ATOM 617 O O . ILE A 1 81 ? 5.759 8.852 5.891 1.00 94.50 81 ILE A O 1
ATOM 621 N N . ARG A 1 82 ? 4.846 6.795 5.901 1.00 94.81 82 ARG A N 1
ATOM 622 C CA . ARG A 1 82 ? 6.107 6.058 5.939 1.00 94.81 82 ARG A CA 1
ATOM 623 C C . ARG A 1 82 ? 6.090 4.883 4.981 1.00 94.81 82 ARG A C 1
ATOM 625 O O . ARG A 1 82 ? 5.034 4.326 4.671 1.00 94.81 82 ARG A O 1
ATOM 632 N N . ARG A 1 83 ? 7.280 4.475 4.556 1.00 95.75 83 ARG A N 1
ATOM 633 C CA . ARG A 1 83 ? 7.495 3.189 3.896 1.00 95.75 83 ARG A CA 1
ATOM 634 C C . ARG A 1 83 ? 7.593 2.096 4.953 1.00 95.75 83 ARG A C 1
ATOM 636 O O . ARG A 1 83 ? 8.346 2.244 5.908 1.00 95.75 83 ARG A O 1
ATOM 643 N N . LEU A 1 84 ? 6.844 1.012 4.771 1.00 95.25 84 LEU A N 1
ATOM 644 C CA . LEU A 1 84 ? 6.937 -0.166 5.635 1.00 95.25 84 LEU A CA 1
ATOM 645 C C . LEU A 1 84 ? 8.035 -1.108 5.151 1.00 95.25 84 LEU A C 1
ATOM 647 O O . LEU A 1 84 ? 8.905 -1.495 5.921 1.00 95.25 84 LEU A O 1
ATOM 651 N N . PHE A 1 85 ? 8.016 -1.446 3.862 1.00 95.00 85 PHE A N 1
ATOM 652 C CA . PHE A 1 85 ? 9.059 -2.247 3.227 1.00 95.00 85 PHE A CA 1
ATOM 653 C C . PHE A 1 85 ? 9.111 -2.010 1.716 1.00 95.00 85 PHE A C 1
ATOM 655 O O . PHE A 1 85 ? 8.184 -1.468 1.108 1.00 95.00 85 PHE A O 1
ATOM 662 N N . GLY A 1 86 ? 10.254 -2.365 1.130 1.00 95.31 86 GLY A N 1
ATOM 663 C CA . GLY A 1 86 ? 10.535 -2.317 -0.300 1.00 95.31 86 GLY A CA 1
ATOM 664 C C . GLY A 1 86 ? 10.536 -3.685 -0.962 1.00 95.31 86 GLY A C 1
ATOM 665 O O . GLY A 1 86 ? 9.979 -4.633 -0.420 1.00 95.31 86 GLY A O 1
ATOM 666 N N . ASP A 1 87 ? 11.194 -3.751 -2.118 1.00 96.25 87 ASP A N 1
ATOM 667 C CA . ASP A 1 87 ? 11.446 -4.982 -2.865 1.00 96.25 87 ASP A CA 1
ATOM 668 C C . ASP A 1 87 ? 10.173 -5.768 -3.200 1.00 96.25 87 ASP A C 1
ATOM 670 O O . ASP A 1 87 ? 10.118 -6.990 -3.113 1.00 96.25 87 ASP A O 1
ATOM 674 N N . VAL A 1 88 ? 9.137 -5.031 -3.601 1.00 97.12 88 VAL A N 1
ATOM 675 C CA . VAL A 1 88 ? 7.855 -5.576 -4.056 1.00 97.12 88 VAL A CA 1
ATOM 676 C C . VAL A 1 88 ? 7.754 -5.419 -5.565 1.00 97.12 88 VAL A C 1
ATOM 678 O O . VAL A 1 88 ? 8.130 -4.381 -6.099 1.00 97.12 88 VAL A O 1
ATOM 681 N N . THR A 1 89 ? 7.185 -6.390 -6.273 1.00 97.62 89 THR A N 1
ATOM 682 C CA . THR A 1 89 ? 6.936 -6.242 -7.717 1.00 97.62 89 THR A CA 1
ATOM 683 C C . THR A 1 89 ? 5.550 -5.657 -8.002 1.00 97.62 89 THR A C 1
ATOM 685 O O . THR A 1 89 ? 5.426 -4.632 -8.673 1.00 97.62 89 THR A O 1
ATOM 688 N N . ILE A 1 90 ? 4.488 -6.264 -7.462 1.00 97.56 90 ILE A N 1
ATOM 689 C CA . ILE A 1 90 ? 3.095 -5.816 -7.614 1.00 97.56 90 ILE A CA 1
ATOM 690 C C . ILE A 1 90 ? 2.400 -5.892 -6.255 1.00 97.56 90 ILE A C 1
ATOM 692 O O . ILE A 1 90 ? 1.833 -6.926 -5.888 1.00 97.56 90 ILE A O 1
ATOM 696 N N . SER A 1 91 ? 2.417 -4.767 -5.538 1.00 95.94 91 SER A N 1
ATOM 697 C CA . SER A 1 91 ? 1.795 -4.637 -4.220 1.00 95.94 91 SER A CA 1
ATOM 698 C C . SER A 1 91 ? 0.271 -4.720 -4.303 1.00 95.94 91 SER A C 1
ATOM 700 O O . SER A 1 91 ? -0.354 -3.857 -4.926 1.00 95.94 91 SER A O 1
ATOM 702 N N . ASN A 1 92 ? -0.318 -5.748 -3.696 1.00 93.19 92 ASN A N 1
ATOM 703 C CA . ASN A 1 92 ? -1.746 -6.060 -3.731 1.00 93.19 92 ASN A CA 1
ATOM 704 C C . ASN A 1 92 ? -2.213 -6.688 -2.407 1.00 93.19 92 ASN A C 1
ATOM 706 O O . ASN A 1 92 ? -1.409 -7.082 -1.564 1.00 93.19 92 ASN A O 1
ATOM 710 N N . GLY A 1 93 ? -3.530 -6.846 -2.271 1.00 89.19 93 GLY A N 1
ATOM 711 C CA . GLY A 1 93 ? -4.165 -7.785 -1.355 1.00 89.19 93 GLY A CA 1
ATOM 712 C C . GLY A 1 93 ? -3.788 -7.529 0.093 1.00 89.19 93 GLY A C 1
ATOM 713 O O . GLY A 1 93 ? -3.075 -8.332 0.682 1.00 89.19 93 GLY A O 1
ATOM 714 N N . ILE A 1 94 ? -4.263 -6.416 0.646 1.00 95.94 94 ILE A N 1
ATOM 715 C CA . ILE A 1 94 ? -4.047 -6.050 2.049 1.00 95.94 94 ILE A CA 1
ATOM 716 C C . ILE A 1 94 ? -5.307 -6.410 2.838 1.00 95.94 94 ILE A C 1
ATOM 718 O O . ILE A 1 94 ? -6.410 -6.023 2.449 1.00 95.94 94 ILE A O 1
ATOM 722 N N . ASP A 1 95 ? -5.173 -7.128 3.949 1.00 97.06 95 ASP A N 1
ATOM 723 C CA . ASP A 1 95 ? -6.278 -7.307 4.895 1.00 97.06 95 ASP A CA 1
ATOM 724 C C . ASP A 1 95 ? -5.782 -7.582 6.311 1.00 97.06 95 ASP A C 1
ATOM 726 O O . ASP A 1 95 ? -4.593 -7.791 6.523 1.00 97.06 95 ASP A O 1
ATOM 730 N N . TRP A 1 96 ? -6.689 -7.609 7.280 1.00 97.62 96 TRP A N 1
ATOM 731 C CA . TRP A 1 96 ? -6.363 -7.895 8.673 1.00 97.62 96 TRP A CA 1
ATOM 732 C C . TRP A 1 96 ? -7.259 -8.985 9.244 1.00 97.62 96 TRP A C 1
ATOM 734 O O . TRP A 1 96 ? -8.401 -9.170 8.819 1.00 97.62 96 TRP A O 1
ATOM 744 N N . THR A 1 97 ? -6.750 -9.698 10.247 1.00 97.44 97 THR A N 1
ATOM 745 C CA . THR A 1 97 ? -7.598 -10.534 11.097 1.00 97.44 97 THR A CA 1
ATOM 746 C C . THR A 1 97 ? -8.592 -9.667 11.869 1.00 97.44 97 THR A C 1
ATOM 748 O O . THR A 1 97 ? -8.328 -8.503 12.172 1.00 97.44 97 THR A O 1
ATOM 751 N N . VAL A 1 98 ? -9.744 -10.244 12.224 1.00 95.50 98 VAL A N 1
ATOM 752 C CA . VAL A 1 98 ? -10.816 -9.533 12.949 1.00 95.50 98 VAL A CA 1
ATOM 753 C C . VAL A 1 98 ? -10.328 -8.971 14.289 1.00 95.50 98 VAL A C 1
ATOM 755 O O . VAL A 1 98 ? -10.715 -7.875 14.682 1.00 95.50 98 VAL A O 1
ATOM 758 N N . ASP A 1 99 ? -9.443 -9.696 14.973 1.00 95.69 99 ASP A N 1
ATOM 759 C CA . ASP A 1 99 ? -8.832 -9.281 16.239 1.00 95.69 99 ASP A CA 1
ATOM 760 C C . ASP A 1 99 ? -7.651 -8.303 16.074 1.00 95.69 99 ASP A C 1
ATOM 762 O O . ASP A 1 99 ? -7.028 -7.919 17.063 1.00 95.69 99 ASP A O 1
ATOM 766 N N . CYS A 1 100 ? -7.347 -7.887 14.838 1.00 95.12 100 CYS A N 1
ATOM 767 C CA . CYS A 1 100 ? -6.282 -6.946 14.488 1.00 95.12 100 CYS A CA 1
ATOM 768 C C . CYS A 1 100 ? -4.876 -7.380 14.939 1.00 95.12 100 CYS A C 1
ATOM 770 O O . CYS A 1 100 ? -4.015 -6.530 15.171 1.00 95.12 100 CYS A O 1
ATOM 772 N N . THR A 1 101 ? -4.625 -8.684 15.076 1.00 95.75 101 THR A N 1
ATOM 773 C CA . THR A 1 101 ? -3.304 -9.208 15.461 1.00 95.75 101 THR A CA 1
ATOM 774 C C . THR A 1 101 ? -2.399 -9.489 14.266 1.00 95.75 101 THR A C 1
ATOM 776 O O . THR A 1 101 ? -1.181 -9.355 14.390 1.00 95.75 101 THR A O 1
ATOM 779 N N . ALA A 1 102 ? -2.969 -9.806 13.102 1.00 96.62 102 ALA A N 1
ATOM 780 C CA . ALA A 1 102 ? -2.212 -10.088 11.892 1.00 96.62 102 ALA A CA 1
ATOM 781 C C . ALA A 1 102 ? -2.716 -9.294 10.681 1.00 96.62 102 ALA A C 1
ATOM 783 O O . ALA A 1 102 ? -3.909 -9.017 10.544 1.00 96.62 102 ALA A O 1
ATOM 784 N N . MET A 1 103 ? -1.784 -8.946 9.795 1.00 96.81 103 MET A N 1
ATOM 785 C CA . MET A 1 103 ? -2.035 -8.373 8.476 1.00 96.81 103 MET A CA 1
ATOM 786 C C . MET A 1 103 ? -1.654 -9.389 7.398 1.00 96.81 103 MET A C 1
ATOM 788 O O . MET A 1 103 ? -0.554 -9.937 7.435 1.00 96.81 103 MET A O 1
ATOM 792 N N . PHE A 1 104 ? -2.530 -9.595 6.423 1.00 97.75 104 PHE A N 1
ATOM 793 C CA . PHE A 1 104 ? -2.272 -10.343 5.199 1.00 97.75 104 PHE A CA 1
ATOM 794 C C . PHE A 1 104 ? -1.828 -9.406 4.082 1.00 97.75 104 PHE A C 1
ATOM 796 O O . PHE A 1 104 ? -2.311 -8.276 3.978 1.00 97.75 104 PHE A O 1
ATOM 803 N N . TYR A 1 105 ? -0.919 -9.889 3.244 1.00 97.75 105 TYR A N 1
ATOM 804 C CA . TYR A 1 105 ? -0.360 -9.129 2.137 1.00 97.75 105 TYR A CA 1
ATOM 805 C C . TYR A 1 105 ? -0.003 -10.028 0.952 1.00 97.75 105 TYR A C 1
ATOM 807 O O . TYR A 1 105 ? 0.425 -11.170 1.141 1.00 97.75 105 TYR A O 1
ATOM 815 N N . VAL A 1 106 ? -0.120 -9.501 -0.270 1.00 98.25 106 VAL A N 1
ATOM 816 C CA . VAL A 1 106 ? 0.246 -10.209 -1.499 1.00 98.25 106 VAL A CA 1
ATOM 817 C C . VAL A 1 106 ? 1.187 -9.365 -2.358 1.00 98.25 106 VAL A C 1
ATOM 819 O O . VAL A 1 106 ? 0.836 -8.288 -2.837 1.00 98.25 106 VAL A O 1
ATOM 822 N N . ASP A 1 107 ? 2.365 -9.913 -2.660 1.00 97.88 107 ASP A N 1
ATOM 823 C CA . ASP A 1 107 ? 3.111 -9.532 -3.862 1.00 97.88 107 ASP A CA 1
ATOM 824 C C . ASP A 1 107 ? 2.750 -10.507 -4.990 1.00 97.88 107 ASP A C 1
ATOM 826 O O . ASP A 1 107 ? 3.061 -11.700 -4.933 1.00 97.88 107 ASP A O 1
ATOM 830 N N . THR A 1 108 ? 2.033 -10.013 -6.000 1.00 96.19 108 THR A N 1
ATOM 831 C CA . THR A 1 108 ? 1.308 -10.865 -6.965 1.00 96.19 108 THR A CA 1
ATOM 832 C C . THR A 1 108 ? 2.195 -11.918 -7.649 1.00 96.19 108 THR A C 1
ATOM 834 O O . THR A 1 108 ? 1.787 -13.084 -7.693 1.00 96.19 108 THR A O 1
ATOM 837 N N . PRO A 1 109 ? 3.408 -11.595 -8.147 1.00 97.44 109 PRO A N 1
ATOM 838 C CA . PRO A 1 109 ? 4.254 -12.577 -8.824 1.00 97.44 109 PRO A CA 1
ATOM 839 C C . PRO A 1 109 ? 4.777 -13.684 -7.901 1.00 97.44 109 PRO A C 1
ATOM 841 O O . PRO A 1 109 ? 5.102 -14.768 -8.390 1.00 97.44 109 PRO A O 1
ATOM 844 N N . LEU A 1 110 ? 4.814 -13.460 -6.580 1.00 96.56 110 LEU A N 1
ATOM 845 C CA . LEU A 1 110 ? 5.230 -14.479 -5.610 1.00 96.56 110 LEU A CA 1
ATOM 846 C C . LEU A 1 110 ? 4.175 -15.575 -5.417 1.00 96.56 110 LEU A C 1
ATOM 848 O O . LEU A 1 110 ? 4.515 -16.657 -4.941 1.00 96.56 110 LEU A O 1
ATOM 852 N N . ARG A 1 111 ? 2.914 -15.324 -5.807 1.00 96.31 111 ARG A N 1
ATOM 853 C CA . ARG A 1 111 ? 1.795 -16.285 -5.734 1.00 96.31 111 ARG A CA 1
ATOM 854 C C . ARG A 1 111 ? 1.633 -16.924 -4.349 1.00 96.31 111 ARG A C 1
ATOM 856 O O . ARG A 1 111 ? 1.330 -18.110 -4.229 1.00 96.31 111 ARG A O 1
ATOM 863 N N . ARG A 1 112 ? 1.828 -16.123 -3.304 1.00 95.94 112 ARG A N 1
ATOM 864 C CA . ARG A 1 112 ? 1.630 -16.503 -1.904 1.00 95.94 112 ARG A CA 1
ATOM 865 C C . ARG A 1 112 ? 0.956 -15.367 -1.142 1.00 95.94 112 ARG A C 1
ATOM 867 O O . ARG A 1 112 ? 0.952 -14.229 -1.608 1.00 95.94 112 ARG A O 1
ATOM 874 N N . VAL A 1 113 ? 0.423 -15.697 0.027 1.00 97.62 113 VAL A N 1
ATOM 875 C CA . VAL A 1 113 ? -0.061 -14.721 1.004 1.00 97.62 113 VAL A CA 1
ATOM 876 C C . VAL A 1 113 ? 0.946 -14.685 2.144 1.00 97.62 113 VAL A C 1
ATOM 878 O O . VAL A 1 113 ? 1.183 -15.708 2.787 1.00 97.62 113 VAL A O 1
ATOM 881 N N . ASP A 1 114 ? 1.537 -13.520 2.375 1.00 96.56 114 ASP A N 1
ATOM 882 C CA . ASP A 1 114 ? 2.419 -13.272 3.509 1.00 96.56 114 ASP A CA 1
ATOM 883 C C . ASP A 1 114 ? 1.599 -12.734 4.689 1.00 96.56 114 ASP A C 1
ATOM 885 O O . ASP A 1 114 ? 0.576 -12.072 4.505 1.00 96.56 114 ASP A O 1
ATOM 889 N N . THR A 1 115 ? 2.027 -13.052 5.912 1.00 96.31 115 THR A N 1
ATOM 890 C CA . THR A 1 115 ? 1.363 -12.614 7.148 1.00 96.31 115 THR A CA 1
ATOM 891 C C . THR A 1 115 ? 2.351 -11.868 8.037 1.00 96.31 115 THR A C 1
ATOM 893 O O . THR A 1 115 ? 3.475 -12.327 8.238 1.00 96.31 115 THR A O 1
ATOM 896 N N . PHE A 1 116 ? 1.924 -10.737 8.591 1.00 94.19 116 PHE A N 1
ATOM 897 C CA . PHE A 1 116 ? 2.723 -9.868 9.454 1.00 94.19 116 PHE A CA 1
ATOM 898 C C . PHE A 1 116 ? 2.021 -9.654 10.796 1.00 94.19 116 PHE A C 1
ATOM 900 O O . PHE A 1 116 ? 0.807 -9.471 10.826 1.00 94.19 116 PHE A O 1
ATOM 907 N N . ASP A 1 117 ? 2.776 -9.624 11.896 1.00 94.62 117 ASP A N 1
ATOM 908 C CA . ASP A 1 117 ? 2.255 -9.196 13.202 1.00 94.62 117 ASP A CA 1
ATOM 909 C C . ASP A 1 117 ? 1.992 -7.681 13.177 1.00 94.62 117 ASP A C 1
ATOM 911 O O . ASP A 1 117 ? 2.883 -6.880 12.895 1.00 94.62 117 ASP A O 1
ATOM 915 N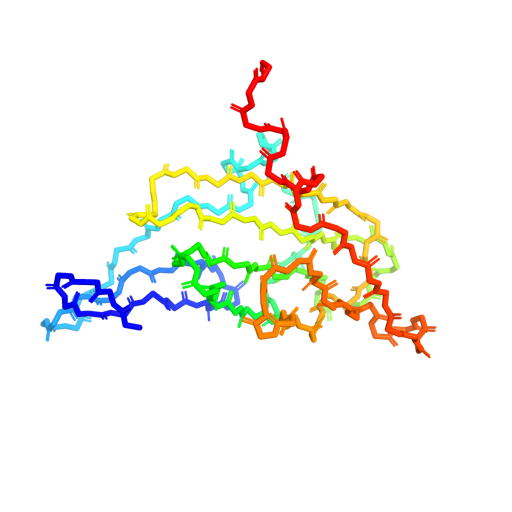 N . VAL A 1 118 ? 0.768 -7.257 13.487 1.00 91.50 118 VAL A N 1
ATOM 916 C CA . VAL A 1 118 ? 0.403 -5.831 13.505 1.00 91.50 118 VAL A CA 1
ATOM 917 C C . VAL A 1 118 ? 1.225 -5.042 14.527 1.00 91.50 118 VAL A C 1
ATOM 919 O O . VAL A 1 118 ? 1.559 -3.877 14.298 1.00 91.50 118 VAL A O 1
ATOM 922 N N . ARG A 1 119 ? 1.606 -5.659 15.650 1.00 86.25 119 ARG A N 1
ATOM 923 C CA . ARG A 1 119 ? 2.439 -5.004 16.663 1.00 86.25 119 ARG A CA 1
ATOM 924 C C . ARG A 1 119 ? 3.796 -4.650 16.079 1.00 86.25 119 ARG A C 1
ATOM 926 O O . ARG A 1 119 ? 4.255 -3.537 16.306 1.00 86.25 119 ARG A O 1
ATOM 933 N N . SER A 1 120 ? 4.414 -5.546 15.307 1.00 81.00 120 SER A N 1
ATOM 934 C CA . SER A 1 120 ? 5.732 -5.291 14.713 1.00 81.00 120 SER A CA 1
ATOM 935 C C . SER A 1 120 ? 5.686 -4.173 13.670 1.00 81.00 120 SER A C 1
ATOM 937 O O . SER A 1 120 ? 6.598 -3.351 13.634 1.00 81.00 120 SER A O 1
ATOM 939 N N . ILE A 1 121 ? 4.588 -4.056 12.914 1.00 79.44 121 ILE A N 1
ATOM 940 C CA . ILE A 1 121 ? 4.346 -2.922 12.007 1.00 79.44 121 ILE A CA 1
ATOM 941 C C . ILE A 1 121 ? 4.293 -1.606 12.800 1.00 79.44 121 ILE A C 1
ATOM 943 O O . ILE A 1 121 ? 4.919 -0.616 12.422 1.00 79.44 121 ILE A O 1
ATOM 947 N N . ASN A 1 122 ? 3.594 -1.587 13.935 1.00 70.81 122 ASN A N 1
ATOM 948 C CA . ASN A 1 122 ? 3.423 -0.380 14.748 1.00 70.81 122 ASN A CA 1
ATOM 949 C C . ASN A 1 122 ? 4.650 -0.031 15.615 1.00 70.81 122 ASN A C 1
ATOM 951 O O . ASN A 1 122 ? 4.834 1.133 15.963 1.00 70.81 122 ASN A O 1
ATOM 955 N N . TYR A 1 123 ? 5.526 -0.989 15.945 1.00 57.16 123 TYR A N 1
ATOM 956 C CA . TYR A 1 123 ? 6.715 -0.739 16.778 1.00 57.16 123 TYR A CA 1
ATOM 957 C C . TYR A 1 123 ? 7.701 0.264 16.162 1.00 57.16 123 TYR A C 1
ATOM 959 O O . TYR A 1 123 ? 8.368 0.979 16.908 1.00 57.16 123 TYR A O 1
ATOM 967 N N . TYR A 1 124 ? 7.724 0.406 14.835 1.00 51.34 124 TYR A N 1
ATOM 968 C CA . TYR A 1 124 ? 8.513 1.429 14.137 1.00 51.34 124 TYR A CA 1
ATOM 969 C C . TYR A 1 124 ? 8.045 2.885 14.393 1.00 51.34 124 TYR A C 1
ATOM 971 O O . TYR A 1 124 ? 8.567 3.801 13.770 1.00 51.34 124 TYR A O 1
ATOM 979 N N . GLU A 1 125 ? 7.051 3.130 15.264 1.00 47.06 125 GLU A N 1
ATOM 980 C CA . GLU A 1 125 ? 6.619 4.480 15.692 1.00 47.06 125 GLU A CA 1
ATOM 981 C C . GLU A 1 125 ? 7.196 4.947 17.043 1.00 47.06 125 GLU A C 1
ATOM 983 O O . GLU A 1 125 ? 6.999 6.104 17.411 1.00 47.06 125 GLU A O 1
ATOM 988 N N . ARG A 1 126 ? 7.854 4.076 17.825 1.00 39.34 126 ARG A N 1
ATOM 989 C CA . ARG A 1 126 ? 8.231 4.380 19.227 1.00 39.34 126 ARG A CA 1
ATOM 990 C C . ARG A 1 126 ? 9.734 4.495 19.508 1.00 39.34 126 ARG A C 1
ATOM 992 O O . ARG A 1 126 ? 10.111 4.497 20.680 1.00 39.34 126 ARG A O 1
ATOM 999 N N . SER A 1 127 ? 10.575 4.592 18.482 1.00 36.03 127 SER A N 1
ATOM 1000 C CA . SER A 1 127 ? 12.029 4.791 18.612 1.00 36.03 127 SER A CA 1
ATOM 1001 C C . SER A 1 127 ? 12.481 6.089 17.971 1.00 36.03 127 SER A C 1
ATOM 1003 O O . SER A 1 127 ? 12.092 6.282 16.798 1.00 36.03 127 SER A O 1
#